Protein AF-A0A8E2R306-F1 (afdb_monomer)

Sequence (120 aa):
MSTATLAPTRTDAISFISDHADEADLDAIIATIKARQKVLDTRRASAVAVDQEVTLQGLQPKYLNGLTGTVRSIRGNYADVELSEKSTEQLRFYGRRRFIIAEGAKRYVMGGIPLSTCRD

Structure (mmCIF, N/CA/C/O backbone):
data_AF-A0A8E2R306-F1
#
_entry.id   AF-A0A8E2R306-F1
#
loop_
_atom_site.group_PDB
_atom_site.id
_atom_site.type_symbol
_atom_site.label_atom_id
_atom_site.label_alt_id
_atom_site.label_comp_id
_atom_site.label_asym_id
_atom_site.label_entity_id
_atom_site.label_seq_id
_atom_site.pdbx_PDB_ins_code
_atom_site.Cartn_x
_atom_site.Cartn_y
_atom_site.Cartn_z
_atom_site.occupancy
_atom_site.B_iso_or_equiv
_atom_site.auth_seq_id
_atom_site.auth_comp_id
_atom_site.auth_asym_id
_atom_site.auth_atom_id
_atom_site.pdbx_PDB_model_num
ATOM 1 N N . MET A 1 1 ? 38.517 -22.125 -21.821 1.00 41.28 1 MET A N 1
ATOM 2 C CA . MET A 1 1 ? 38.556 -21.133 -20.728 1.00 41.28 1 MET A CA 1
ATOM 3 C C . MET A 1 1 ? 37.165 -20.536 -20.609 1.00 41.28 1 MET A C 1
ATOM 5 O O . MET A 1 1 ? 36.714 -19.945 -21.579 1.00 41.28 1 MET A O 1
ATOM 9 N N . SER A 1 2 ? 36.451 -20.772 -19.504 1.00 47.09 2 SER A N 1
ATOM 10 C CA . SER A 1 2 ? 35.115 -20.194 -19.293 1.00 47.09 2 SER A CA 1
ATOM 11 C C . SER A 1 2 ? 35.248 -18.751 -18.832 1.00 47.09 2 SER A C 1
ATOM 13 O O . SER A 1 2 ? 35.741 -18.496 -17.737 1.00 47.09 2 SER A O 1
ATOM 15 N N . THR A 1 3 ? 34.806 -17.806 -19.654 1.00 52.47 3 THR A N 1
ATOM 16 C CA . THR A 1 3 ? 34.585 -16.424 -19.230 1.00 52.47 3 THR A CA 1
ATOM 17 C C . THR A 1 3 ? 33.335 -16.389 -18.360 1.00 52.47 3 THR A C 1
ATOM 19 O O . THR A 1 3 ? 32.227 -16.588 -18.855 1.00 52.47 3 THR A O 1
ATOM 22 N N . ALA A 1 4 ? 33.503 -16.178 -17.057 1.00 59.09 4 ALA A N 1
ATOM 23 C CA . ALA A 1 4 ? 32.386 -15.875 -16.176 1.00 59.09 4 ALA A CA 1
ATOM 24 C C . ALA A 1 4 ? 31.849 -14.483 -16.541 1.00 59.09 4 ALA A C 1
ATOM 26 O O . ALA A 1 4 ? 32.515 -13.477 -16.302 1.00 59.09 4 ALA A O 1
ATOM 27 N N . THR A 1 5 ? 30.670 -14.417 -17.156 1.00 67.69 5 THR A N 1
ATOM 28 C CA . THR A 1 5 ? 29.964 -13.150 -17.366 1.00 67.69 5 THR A CA 1
ATOM 29 C C . THR A 1 5 ? 29.485 -12.650 -16.007 1.00 67.69 5 THR A C 1
ATOM 31 O O . THR A 1 5 ? 28.599 -13.248 -15.398 1.00 67.69 5 THR A O 1
ATOM 34 N N . LEU A 1 6 ? 30.097 -11.577 -15.505 1.00 79.00 6 LEU A N 1
ATOM 35 C CA . LEU A 1 6 ? 29.622 -10.896 -14.304 1.00 79.00 6 LEU A CA 1
ATOM 36 C C . LEU A 1 6 ? 28.261 -10.262 -14.605 1.00 79.00 6 LEU A C 1
ATOM 38 O O . LEU A 1 6 ? 28.086 -9.614 -15.637 1.00 79.00 6 LEU A O 1
ATOM 42 N N . ALA A 1 7 ? 27.288 -10.479 -13.720 1.00 84.25 7 ALA A N 1
ATOM 43 C CA . ALA A 1 7 ? 25.983 -9.848 -13.849 1.00 84.25 7 ALA A CA 1
ATOM 44 C C . ALA A 1 7 ? 26.130 -8.322 -13.684 1.00 84.25 7 ALA A C 1
ATOM 46 O O . ALA A 1 7 ? 26.834 -7.892 -12.765 1.00 84.25 7 ALA A O 1
ATOM 47 N N . PRO A 1 8 ? 25.472 -7.510 -14.531 1.00 86.31 8 PRO A N 1
ATOM 48 C CA . PRO A 1 8 ? 25.526 -6.058 -14.418 1.00 86.31 8 PRO A CA 1
ATOM 49 C C . PRO A 1 8 ? 24.996 -5.602 -13.056 1.00 86.31 8 PRO A C 1
ATOM 51 O O . PRO A 1 8 ? 24.015 -6.134 -12.525 1.00 86.31 8 PRO A O 1
ATOM 54 N N . THR A 1 9 ? 25.664 -4.611 -12.481 1.00 93.19 9 THR A N 1
ATOM 55 C CA . THR A 1 9 ? 25.339 -4.047 -11.174 1.00 93.19 9 THR A CA 1
ATOM 56 C C . THR A 1 9 ? 24.297 -2.933 -11.284 1.00 93.19 9 THR A C 1
ATOM 58 O O . THR A 1 9 ? 23.988 -2.419 -12.360 1.00 93.19 9 THR A O 1
ATOM 61 N N . ARG A 1 10 ? 23.764 -2.501 -10.132 1.00 92.06 10 ARG A N 1
ATOM 62 C CA . ARG A 1 10 ? 22.910 -1.304 -10.059 1.00 92.06 10 ARG A CA 1
ATOM 63 C C . ARG A 1 10 ? 23.628 -0.065 -10.604 1.00 92.06 10 ARG A C 1
ATOM 65 O O . ARG A 1 10 ? 22.980 0.766 -11.230 1.00 92.06 10 ARG A O 1
ATOM 72 N N . THR A 1 11 ? 24.926 0.063 -10.340 1.00 94.88 11 THR A N 1
ATOM 73 C CA . THR A 1 11 ? 25.730 1.196 -10.810 1.00 94.88 11 THR A CA 1
ATOM 74 C C . THR A 1 11 ? 25.825 1.189 -12.329 1.00 94.88 11 THR A C 1
ATOM 76 O O . THR A 1 11 ? 25.546 2.214 -12.936 1.00 94.88 11 THR A O 1
ATOM 79 N N . ASP A 1 12 ? 26.085 0.027 -12.937 1.00 93.44 12 ASP A N 1
ATOM 80 C CA . ASP A 1 12 ? 26.171 -0.104 -14.399 1.00 93.44 12 ASP A CA 1
ATOM 81 C C . ASP A 1 12 ? 24.860 0.313 -15.079 1.00 93.44 12 ASP A C 1
ATOM 83 O O . ASP A 1 12 ? 24.870 1.045 -16.065 1.00 93.44 12 ASP A O 1
ATOM 87 N N . ALA A 1 13 ? 23.717 -0.081 -14.508 1.00 92.44 13 ALA A N 1
ATOM 88 C CA . ALA A 1 13 ? 22.407 0.326 -15.012 1.00 92.44 13 ALA A CA 1
ATOM 89 C C . ALA A 1 13 ? 22.163 1.842 -14.883 1.00 92.44 13 ALA A C 1
ATOM 91 O O . ALA A 1 13 ? 21.617 2.452 -15.798 1.00 92.44 13 ALA A O 1
ATOM 92 N N . ILE A 1 14 ? 22.566 2.463 -13.767 1.00 95.19 14 ILE A N 1
ATOM 93 C CA . ILE A 1 14 ? 22.431 3.917 -13.569 1.00 95.19 14 ILE A CA 1
ATOM 94 C C . ILE A 1 14 ? 23.316 4.681 -14.560 1.00 95.19 14 ILE A C 1
ATOM 96 O O . ILE A 1 14 ? 22.851 5.656 -15.150 1.00 95.19 14 ILE A O 1
ATOM 100 N N . SER A 1 15 ? 24.555 4.230 -14.767 1.00 95.88 15 SER A N 1
ATOM 101 C CA . SER A 1 15 ? 25.482 4.828 -15.733 1.00 95.88 15 SER A CA 1
ATOM 102 C C . SER A 1 15 ? 24.977 4.682 -17.165 1.00 95.88 15 SER A C 1
ATOM 104 O O . SER A 1 15 ? 24.990 5.648 -17.917 1.00 95.88 15 SER A O 1
ATOM 106 N N . PHE A 1 16 ? 24.442 3.517 -17.538 1.00 95.19 16 PHE A N 1
ATOM 107 C CA . PHE A 1 16 ? 23.813 3.346 -18.848 1.00 95.19 16 PHE A CA 1
ATOM 108 C C . PHE A 1 16 ? 22.655 4.334 -19.056 1.00 95.19 16 PHE A C 1
ATOM 110 O O . PHE A 1 16 ? 22.642 5.056 -20.047 1.00 95.19 16 PHE A O 1
ATOM 117 N N . ILE A 1 17 ? 21.729 4.423 -18.093 1.00 95.69 17 ILE A N 1
ATOM 118 C CA . ILE A 1 17 ? 20.572 5.331 -18.176 1.00 95.69 17 ILE A CA 1
ATOM 119 C C . ILE A 1 17 ? 21.002 6.798 -18.276 1.00 95.69 17 ILE A C 1
ATOM 121 O O . ILE A 1 17 ? 20.385 7.562 -19.008 1.00 95.69 17 ILE A O 1
ATOM 125 N N . SER A 1 18 ? 22.026 7.197 -17.521 1.00 95.12 18 SER A N 1
ATOM 126 C CA . SER A 1 18 ? 22.446 8.601 -17.447 1.00 95.12 18 SER A CA 1
ATOM 127 C C . SER A 1 18 ? 23.250 9.039 -18.668 1.00 95.12 18 SER A C 1
ATOM 129 O O . SER A 1 18 ? 23.079 10.163 -19.130 1.00 95.12 18 SER A O 1
ATOM 131 N N . ASP A 1 19 ? 24.112 8.156 -19.177 1.00 95.94 19 ASP A N 1
ATOM 132 C CA . ASP A 1 19 ? 25.157 8.544 -20.126 1.00 95.94 19 ASP A CA 1
ATOM 133 C C . ASP A 1 19 ? 24.907 8.026 -21.554 1.00 95.94 19 ASP A C 1
ATOM 135 O O . ASP A 1 19 ? 25.491 8.555 -22.497 1.00 95.94 19 ASP A O 1
ATOM 139 N N . HIS A 1 20 ? 24.072 6.991 -21.730 1.00 95.00 20 HIS A N 1
ATOM 140 C CA . HIS A 1 20 ? 23.959 6.262 -23.003 1.00 95.00 20 HIS A CA 1
ATOM 141 C C . HIS A 1 20 ? 22.528 6.005 -23.487 1.00 95.00 20 HIS A C 1
ATOM 143 O O . HIS A 1 20 ? 22.349 5.816 -24.687 1.00 95.00 20 HIS A O 1
ATOM 149 N N . ALA A 1 21 ? 21.536 5.957 -22.594 1.00 94.75 21 ALA A N 1
ATOM 150 C CA . ALA A 1 21 ? 20.173 5.585 -22.962 1.00 94.75 21 ALA A CA 1
ATOM 151 C C . ALA A 1 21 ? 19.513 6.633 -23.864 1.00 94.75 21 ALA A C 1
ATOM 153 O O . ALA A 1 21 ? 19.505 7.828 -23.555 1.00 94.75 21 ALA A O 1
ATOM 154 N N . ASP A 1 22 ? 18.910 6.161 -24.951 1.00 97.12 22 ASP A N 1
ATOM 155 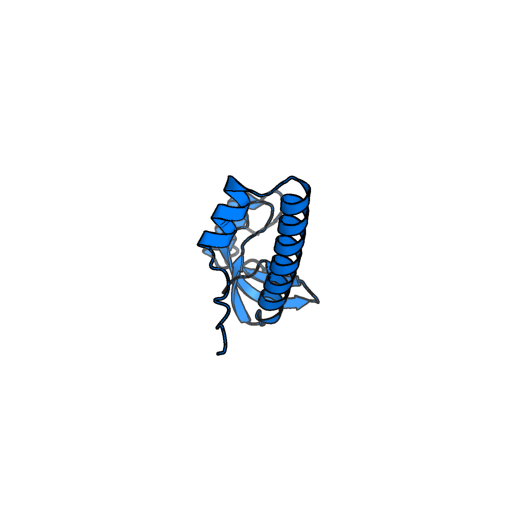C CA . ASP A 1 22 ? 18.038 6.972 -25.794 1.00 97.12 22 ASP A CA 1
ATOM 156 C C . ASP A 1 22 ? 16.566 6.904 -25.339 1.00 97.12 22 ASP A C 1
ATOM 158 O O . ASP A 1 22 ? 16.215 6.276 -24.338 1.00 97.12 22 ASP A O 1
ATOM 162 N N . GLU A 1 23 ? 15.672 7.590 -26.052 1.00 96.81 23 GLU A N 1
ATOM 163 C CA . GLU A 1 23 ? 14.247 7.632 -25.698 1.00 96.81 23 GLU A CA 1
ATOM 164 C C . GLU A 1 23 ? 13.586 6.241 -25.725 1.00 96.81 23 GLU A C 1
ATOM 166 O O . GLU A 1 23 ? 12.779 5.923 -24.847 1.00 96.81 23 GLU A O 1
ATOM 171 N N . ALA A 1 24 ? 13.968 5.379 -26.673 1.00 96.75 24 ALA A N 1
ATOM 172 C CA . ALA A 1 24 ? 13.417 4.032 -26.780 1.00 96.75 24 ALA A CA 1
ATOM 173 C C . ALA A 1 24 ? 13.905 3.134 -25.632 1.00 96.75 24 ALA A C 1
ATOM 175 O O . ALA A 1 24 ? 13.118 2.361 -25.072 1.00 96.75 24 ALA A O 1
ATOM 176 N N . ASP A 1 25 ? 15.173 3.273 -25.238 1.00 96.38 25 ASP A N 1
ATOM 177 C CA . ASP A 1 25 ? 15.725 2.614 -24.056 1.00 96.38 25 ASP A CA 1
ATOM 178 C C . ASP A 1 25 ? 14.971 3.035 -22.790 1.00 96.38 25 ASP A C 1
ATOM 180 O O . ASP A 1 25 ? 14.570 2.186 -21.984 1.00 96.38 25 ASP A O 1
ATOM 184 N N . LEU A 1 26 ? 14.726 4.338 -22.613 1.00 96.88 26 LEU A N 1
ATOM 185 C CA . LEU A 1 26 ? 13.996 4.856 -21.456 1.00 96.88 26 LEU A CA 1
ATOM 186 C C . LEU A 1 26 ? 12.565 4.310 -21.396 1.00 96.88 26 LEU A C 1
ATOM 188 O O . LEU A 1 26 ? 12.130 3.858 -20.330 1.00 96.88 26 LEU A O 1
ATOM 192 N N . ASP A 1 27 ? 11.851 4.278 -22.519 1.00 97.31 27 ASP A N 1
ATOM 193 C CA . ASP A 1 27 ? 10.503 3.713 -22.592 1.00 97.31 27 ASP A CA 1
ATOM 194 C C . ASP A 1 27 ? 10.481 2.222 -22.232 1.00 97.31 27 ASP A C 1
ATOM 196 O O . ASP A 1 27 ? 9.656 1.776 -21.418 1.00 97.31 27 ASP A O 1
ATOM 200 N N . ALA A 1 28 ? 11.423 1.444 -22.772 1.00 96.25 28 ALA A N 1
ATOM 201 C CA . ALA A 1 28 ? 11.557 0.023 -22.468 1.00 96.25 28 ALA A CA 1
ATOM 202 C C . ALA A 1 28 ? 11.870 -0.219 -20.979 1.00 96.25 28 ALA A C 1
ATOM 204 O O . ALA A 1 28 ? 11.289 -1.111 -20.338 1.00 96.25 28 ALA A O 1
ATOM 205 N N . ILE A 1 29 ? 12.741 0.603 -20.391 1.00 95.00 29 ILE A N 1
ATOM 206 C CA . ILE A 1 29 ? 13.092 0.542 -18.970 1.00 95.00 29 ILE A CA 1
ATOM 207 C C . ILE A 1 29 ? 11.881 0.892 -18.103 1.00 95.00 29 ILE A C 1
ATOM 209 O O . ILE A 1 29 ? 11.563 0.152 -17.167 1.00 95.00 29 ILE A O 1
ATOM 213 N N . ILE A 1 30 ? 11.147 1.959 -18.423 1.00 95.69 30 ILE A N 1
ATOM 214 C CA . ILE A 1 30 ? 9.933 2.357 -17.697 1.00 95.69 30 ILE A CA 1
ATOM 215 C C . ILE A 1 30 ? 8.883 1.243 -17.747 1.00 95.69 30 ILE A C 1
ATOM 217 O O . ILE A 1 30 ? 8.282 0.914 -16.717 1.00 95.69 30 ILE A O 1
ATOM 221 N N . ALA A 1 31 ? 8.662 0.633 -18.914 1.00 95.75 31 ALA A N 1
ATOM 222 C CA . ALA A 1 31 ? 7.740 -0.490 -19.062 1.00 95.75 31 ALA A CA 1
ATOM 223 C C . ALA A 1 31 ? 8.153 -1.680 -18.179 1.00 95.75 31 ALA A C 1
ATOM 225 O O . ALA A 1 31 ? 7.326 -2.244 -17.452 1.00 95.75 31 ALA A O 1
ATOM 226 N N . THR A 1 32 ? 9.446 -2.007 -18.166 1.00 95.50 32 THR A N 1
ATOM 227 C CA . THR A 1 32 ? 10.010 -3.085 -17.343 1.00 95.50 32 THR A CA 1
ATOM 228 C C . THR A 1 32 ? 9.864 -2.797 -15.846 1.00 95.50 32 THR A C 1
ATOM 230 O O . THR A 1 32 ? 9.446 -3.671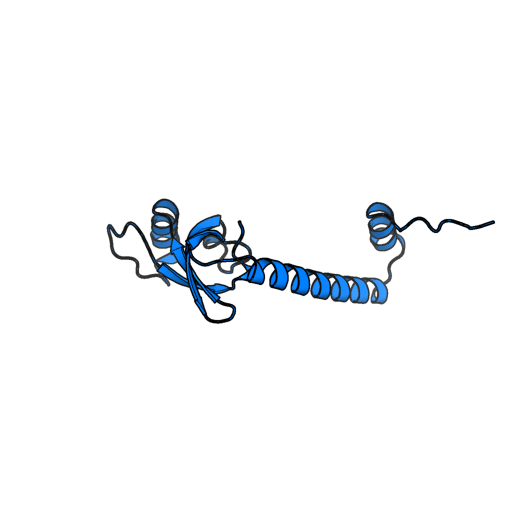 -15.080 1.00 95.50 32 THR A O 1
ATOM 233 N N . ILE A 1 33 ? 10.127 -1.560 -15.412 1.00 95.12 33 ILE A N 1
ATOM 234 C CA . ILE A 1 33 ? 9.940 -1.121 -14.021 1.00 95.12 33 ILE A CA 1
ATOM 235 C C . ILE A 1 33 ? 8.475 -1.272 -13.607 1.00 95.12 33 ILE A C 1
ATOM 237 O O . ILE A 1 33 ? 8.200 -1.856 -12.556 1.00 95.12 33 ILE A O 1
ATOM 241 N N . LYS A 1 34 ? 7.528 -0.812 -14.435 1.00 94.19 34 LYS A N 1
ATOM 242 C CA . LYS A 1 34 ? 6.085 -0.949 -14.170 1.00 94.19 34 LYS A CA 1
ATOM 243 C C . LYS A 1 34 ? 5.675 -2.417 -14.036 1.00 94.19 34 LYS A C 1
ATOM 245 O O . LYS A 1 34 ? 4.963 -2.775 -13.096 1.00 94.19 34 LYS A O 1
ATOM 250 N N . ALA A 1 35 ? 6.155 -3.283 -14.930 1.00 93.88 35 ALA A N 1
ATOM 251 C CA . ALA A 1 35 ? 5.893 -4.719 -14.857 1.00 93.88 35 ALA A CA 1
ATOM 252 C C . ALA A 1 35 ? 6.436 -5.325 -13.552 1.00 93.88 35 ALA A C 1
ATOM 254 O O . ALA A 1 35 ? 5.732 -6.071 -12.865 1.00 93.88 35 ALA A O 1
ATOM 255 N N . ARG A 1 36 ? 7.659 -4.953 -13.154 1.00 94.50 36 ARG A N 1
ATOM 256 C CA . ARG A 1 36 ? 8.256 -5.422 -11.901 1.00 94.50 36 ARG A CA 1
ATOM 257 C C . ARG A 1 36 ? 7.492 -4.927 -10.676 1.00 94.50 36 ARG A C 1
ATOM 259 O O . ARG A 1 36 ? 7.247 -5.720 -9.768 1.00 94.50 36 ARG A O 1
ATOM 266 N N . 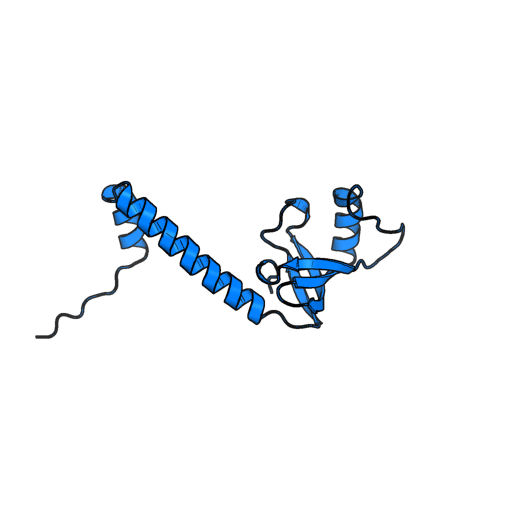GLN A 1 37 ? 7.099 -3.656 -10.650 1.00 90.81 37 GLN A N 1
ATOM 267 C CA . GLN A 1 37 ? 6.296 -3.081 -9.570 1.00 90.81 37 GLN A CA 1
ATOM 268 C C . GLN A 1 37 ? 4.974 -3.829 -9.407 1.00 90.81 37 GLN A C 1
ATOM 270 O O . GLN A 1 37 ? 4.663 -4.244 -8.296 1.00 90.81 37 GLN A O 1
ATOM 275 N N . LYS A 1 38 ? 4.271 -4.128 -10.508 1.00 89.25 38 LYS A N 1
ATOM 276 C CA . LYS A 1 38 ? 3.036 -4.926 -10.476 1.00 89.25 38 LYS A CA 1
ATOM 277 C C . LYS A 1 38 ? 3.246 -6.292 -9.818 1.00 89.25 38 LYS A C 1
ATOM 279 O O . LYS A 1 38 ? 2.454 -6.687 -8.970 1.00 89.25 38 LYS A O 1
ATOM 284 N N . VAL A 1 39 ? 4.328 -6.998 -10.157 1.00 91.38 39 VAL A N 1
ATOM 285 C CA . VAL A 1 39 ? 4.656 -8.294 -9.533 1.00 91.38 39 VAL A CA 1
ATOM 286 C C . VAL A 1 39 ? 4.924 -8.143 -8.035 1.00 91.38 39 VAL A C 1
ATOM 288 O O . VAL A 1 39 ? 4.470 -8.968 -7.243 1.00 91.38 39 VAL A O 1
ATOM 291 N N . LEU A 1 40 ? 5.658 -7.105 -7.629 1.00 89.81 40 LEU A N 1
ATOM 292 C CA . LEU A 1 40 ? 5.928 -6.839 -6.215 1.00 89.81 40 LEU A CA 1
ATOM 293 C C . LEU A 1 40 ? 4.646 -6.489 -5.453 1.00 89.81 40 LEU A C 1
ATOM 295 O O . LEU A 1 40 ? 4.456 -6.973 -4.342 1.00 89.81 40 LEU A O 1
ATOM 299 N N . ASP A 1 41 ? 3.752 -5.712 -6.056 1.00 87.56 41 ASP A N 1
ATOM 300 C CA . ASP A 1 41 ? 2.461 -5.354 -5.474 1.00 87.56 41 ASP A CA 1
ATOM 301 C C . ASP A 1 41 ? 1.559 -6.580 -5.305 1.00 87.56 41 ASP A C 1
ATOM 303 O O . ASP A 1 41 ? 0.954 -6.741 -4.247 1.00 87.56 41 ASP A O 1
ATOM 307 N N . THR A 1 42 ? 1.519 -7.483 -6.292 1.00 87.56 42 THR A N 1
ATOM 308 C CA . THR A 1 42 ? 0.811 -8.767 -6.174 1.00 87.56 42 THR A CA 1
ATOM 309 C C . THR A 1 42 ? 1.392 -9.626 -5.055 1.00 87.56 42 THR A C 1
ATOM 311 O O . THR A 1 42 ? 0.635 -10.180 -4.264 1.00 87.56 42 THR A O 1
ATOM 314 N N . ARG A 1 43 ? 2.724 -9.705 -4.941 1.00 87.62 43 ARG A N 1
ATOM 315 C CA . ARG A 1 43 ? 3.380 -10.457 -3.858 1.00 87.62 43 ARG A CA 1
ATOM 316 C C . ARG A 1 43 ? 3.042 -9.890 -2.482 1.00 87.62 43 ARG A C 1
ATOM 318 O O . ARG A 1 43 ? 2.714 -10.657 -1.584 1.00 87.62 43 ARG A O 1
ATOM 325 N N . ARG A 1 44 ? 3.082 -8.564 -2.322 1.00 84.81 44 ARG A N 1
ATOM 326 C CA . ARG A 1 44 ? 2.674 -7.911 -1.068 1.00 84.81 44 ARG A CA 1
ATOM 327 C C . ARG A 1 44 ? 1.211 -8.199 -0.763 1.00 84.81 44 ARG A C 1
ATOM 329 O O . ARG A 1 44 ? 0.911 -8.638 0.334 1.00 84.81 44 ARG A O 1
ATOM 336 N N . ALA A 1 45 ? 0.327 -8.041 -1.748 1.00 87.50 45 ALA A N 1
ATOM 337 C CA . ALA A 1 45 ? -1.091 -8.325 -1.575 1.00 87.50 45 ALA A CA 1
ATOM 338 C C . ALA A 1 45 ? -1.354 -9.771 -1.121 1.00 87.50 45 ALA A C 1
ATOM 340 O O . ALA A 1 45 ? -2.192 -9.983 -0.255 1.00 87.50 45 ALA A O 1
ATOM 341 N N . SER A 1 46 ? -0.614 -10.751 -1.656 1.00 87.00 46 SER A N 1
ATOM 342 C CA . SER A 1 46 ? -0.741 -12.159 -1.250 1.00 87.00 46 SER A CA 1
ATOM 343 C C . SER A 1 46 ? -0.181 -12.476 0.139 1.00 87.00 46 SER A C 1
ATOM 345 O O . SER A 1 46 ? -0.520 -13.515 0.694 1.00 87.00 46 SER A O 1
ATOM 347 N N . ALA A 1 47 ? 0.690 -11.622 0.681 1.00 89.06 47 ALA A N 1
ATOM 348 C CA . ALA A 1 47 ? 1.275 -11.809 2.006 1.00 89.06 47 ALA A CA 1
ATOM 349 C C . ALA A 1 47 ? 0.387 -11.252 3.130 1.00 89.06 47 ALA A C 1
ATOM 351 O O . ALA A 1 47 ? 0.620 -11.570 4.291 1.00 89.06 47 ALA A O 1
ATOM 352 N N . VAL A 1 48 ? -0.610 -10.427 2.792 1.00 92.81 48 VAL A N 1
ATOM 353 C CA . VAL A 1 48 ? -1.520 -9.824 3.767 1.00 92.81 48 VAL A CA 1
ATOM 354 C C . VAL A 1 48 ? -2.552 -10.853 4.219 1.00 92.81 48 VAL A C 1
ATOM 356 O O . VAL A 1 48 ? -3.304 -11.386 3.402 1.00 92.81 48 VAL A O 1
ATOM 359 N N . ALA A 1 49 ? -2.619 -11.089 5.524 1.00 94.62 49 ALA A N 1
ATOM 360 C CA . ALA A 1 49 ? -3.576 -11.991 6.153 1.00 94.62 49 ALA A CA 1
ATOM 361 C C . ALA A 1 49 ? -4.616 -11.236 6.996 1.00 94.62 49 ALA A C 1
ATOM 363 O O . ALA A 1 49 ? -4.431 -10.079 7.376 1.00 94.62 49 ALA A O 1
ATOM 364 N N . VAL A 1 50 ? -5.729 -11.908 7.299 1.00 96.44 50 VAL A N 1
ATOM 365 C CA . VAL A 1 50 ? -6.685 -11.436 8.313 1.00 96.44 50 VAL A CA 1
ATOM 366 C C . VAL A 1 50 ? -6.001 -11.433 9.685 1.00 96.44 50 VAL A C 1
ATOM 368 O O . VAL A 1 50 ? -5.124 -12.252 9.945 1.00 96.44 50 VAL A O 1
ATOM 371 N N . ASP A 1 51 ? -6.383 -10.477 10.528 1.00 97.00 51 ASP A N 1
ATOM 372 C CA . ASP A 1 51 ? -5.815 -10.174 11.846 1.00 97.00 51 ASP A CA 1
ATOM 373 C C . ASP A 1 51 ? -4.358 -9.680 11.841 1.00 97.00 51 ASP A C 1
ATOM 375 O O . ASP A 1 51 ? -3.769 -9.454 12.897 1.00 97.00 51 ASP A O 1
ATOM 379 N N . GLN A 1 52 ? -3.792 -9.410 10.663 1.00 96.12 52 GLN A N 1
ATOM 380 C CA . GLN A 1 52 ? -2.481 -8.784 10.532 1.00 96.12 52 GLN A CA 1
ATOM 381 C C . GLN A 1 52 ? -2.548 -7.274 10.802 1.00 96.12 52 GLN A C 1
ATOM 383 O O . GLN A 1 52 ? -3.442 -6.580 10.304 1.00 96.12 52 GLN A O 1
ATOM 388 N N . GLU A 1 53 ? -1.574 -6.751 11.550 1.00 96.69 53 GLU A N 1
ATOM 389 C CA . GLU A 1 53 ? -1.344 -5.309 11.655 1.00 96.69 53 GLU A CA 1
ATOM 390 C C . GLU A 1 53 ? -0.672 -4.774 10.394 1.00 96.69 53 GLU A C 1
ATOM 392 O O . GLU A 1 53 ? 0.271 -5.367 9.873 1.00 96.69 53 GLU A O 1
ATOM 397 N N . VAL A 1 54 ? -1.180 -3.651 9.892 1.00 96.75 54 VAL A N 1
ATOM 398 C CA . VAL A 1 54 ? -0.705 -3.042 8.655 1.00 96.75 54 VAL A CA 1
ATOM 399 C C . VAL A 1 54 ? -0.595 -1.527 8.772 1.00 96.75 54 VAL A C 1
ATOM 401 O O . VAL A 1 54 ? -1.394 -0.864 9.440 1.00 96.75 54 VAL A O 1
ATOM 404 N N . THR A 1 55 ? 0.366 -0.967 8.044 1.00 97.38 55 THR A N 1
ATOM 405 C CA . THR A 1 55 ? 0.478 0.462 7.746 1.00 97.38 55 THR A CA 1
ATOM 406 C C . THR A 1 55 ? 0.034 0.725 6.311 1.00 97.38 55 THR A C 1
ATOM 408 O O . THR A 1 55 ? 0.500 0.087 5.366 1.00 97.38 55 THR A O 1
ATOM 411 N N . LEU A 1 56 ? -0.855 1.695 6.122 1.00 96.50 56 LEU A N 1
ATOM 412 C CA . LEU A 1 56 ? -1.363 2.064 4.807 1.00 96.50 56 LEU A CA 1
ATOM 413 C C . LEU A 1 56 ? -0.356 2.944 4.055 1.00 96.50 56 LEU A C 1
ATOM 415 O O . LEU A 1 56 ? 0.098 3.967 4.572 1.00 96.50 56 LEU A O 1
ATOM 419 N N . GLN A 1 57 ? -0.014 2.578 2.818 1.00 95.38 57 GLN A N 1
ATOM 420 C CA . GLN A 1 57 ? 0.918 3.326 1.967 1.00 95.38 57 GLN A CA 1
ATOM 421 C C . GLN A 1 57 ? 0.538 3.286 0.483 1.00 95.38 57 GLN A C 1
ATOM 423 O O . GLN A 1 57 ? 0.029 2.297 -0.028 1.00 95.38 57 GLN A O 1
ATOM 428 N N . GLY A 1 58 ? 0.873 4.345 -0.256 1.00 91.44 58 GLY A N 1
ATOM 429 C CA . GLY A 1 58 ? 0.579 4.439 -1.690 1.00 91.44 58 GLY A CA 1
ATOM 430 C C . GLY A 1 58 ? -0.877 4.793 -2.009 1.00 91.44 58 GLY A C 1
ATOM 431 O O . GLY A 1 58 ? -1.285 4.703 -3.162 1.00 91.44 58 GLY A O 1
ATOM 432 N N . LEU A 1 59 ? -1.653 5.230 -1.015 1.00 92.69 59 LEU A N 1
ATOM 433 C CA . LEU A 1 59 ? -3.033 5.671 -1.178 1.00 92.69 59 LEU A CA 1
ATOM 434 C C . LEU A 1 59 ? -3.126 7.131 -1.632 1.00 92.69 59 LEU A C 1
ATOM 436 O O . LEU A 1 59 ? -2.291 7.988 -1.309 1.00 92.69 59 LEU A O 1
ATOM 440 N N . GLN A 1 60 ? -4.221 7.408 -2.336 1.00 91.06 60 GLN A N 1
ATOM 441 C CA . GLN A 1 60 ? -4.738 8.747 -2.579 1.00 91.06 60 GLN A CA 1
ATOM 442 C C . GLN A 1 60 ? -6.140 8.836 -1.957 1.00 91.06 60 GLN A C 1
ATOM 444 O O . GLN A 1 60 ? -6.992 8.007 -2.284 1.00 91.06 60 GLN A O 1
ATOM 449 N N . PRO A 1 61 ? -6.413 9.813 -1.069 1.00 91.31 61 PRO A N 1
ATOM 450 C CA . PRO A 1 61 ? -5.599 10.989 -0.721 1.00 91.31 61 PRO A CA 1
ATOM 451 C C . PRO A 1 61 ? -4.371 10.716 0.166 1.00 91.31 61 PRO A C 1
ATOM 453 O O . PRO A 1 61 ? -4.316 9.719 0.881 1.00 91.31 61 PRO A O 1
ATOM 456 N N . LYS A 1 62 ? -3.403 11.649 0.175 1.00 92.31 62 LYS A N 1
ATOM 457 C CA . LYS A 1 62 ? -2.123 11.477 0.890 1.00 92.31 62 LYS A CA 1
ATOM 458 C C . LYS A 1 62 ? -2.249 11.334 2.408 1.00 92.31 62 LYS A C 1
ATOM 460 O O . LYS A 1 62 ? -1.432 10.620 2.976 1.00 92.31 62 LYS A O 1
ATOM 465 N N . TYR A 1 63 ? -3.266 11.940 3.029 1.00 92.44 63 TYR A N 1
ATOM 466 C CA . TYR A 1 63 ? -3.513 11.842 4.475 1.00 92.44 63 TYR A CA 1
ATOM 467 C C . TYR A 1 63 ? -3.902 10.429 4.943 1.00 92.44 63 TYR A C 1
ATOM 469 O O . TYR A 1 63 ? -3.927 10.179 6.140 1.00 92.44 63 TYR A O 1
ATOM 477 N N . LEU A 1 64 ? -4.229 9.515 4.019 1.00 94.88 64 LEU A N 1
ATOM 478 C CA . LEU A 1 64 ? -4.474 8.107 4.342 1.00 94.88 64 LEU A CA 1
ATOM 479 C C . LEU A 1 64 ? -3.179 7.311 4.526 1.00 94.88 64 LEU A C 1
ATOM 481 O O . LEU A 1 64 ? -3.206 6.213 5.074 1.00 94.88 64 LEU A O 1
ATOM 485 N N . ASN A 1 65 ? -2.052 7.832 4.039 1.00 95.38 65 ASN A N 1
ATOM 486 C CA . ASN A 1 65 ? -0.771 7.158 4.185 1.00 95.38 65 ASN A CA 1
ATOM 487 C C . ASN A 1 65 ? -0.234 7.349 5.601 1.00 95.38 65 ASN A C 1
ATOM 489 O O . ASN A 1 65 ? -0.291 8.449 6.146 1.00 95.38 65 ASN A O 1
ATOM 493 N N . GLY A 1 66 ? 0.322 6.282 6.166 1.00 95.62 66 GLY A N 1
ATOM 494 C CA . GLY A 1 66 ? 0.812 6.246 7.541 1.00 95.62 66 GLY A CA 1
ATOM 495 C C . GLY A 1 66 ? -0.263 5.914 8.576 1.00 95.62 66 GLY A C 1
ATOM 496 O O . GLY A 1 66 ? 0.078 5.748 9.744 1.00 95.62 66 GLY A O 1
ATOM 497 N N . LEU A 1 67 ? -1.533 5.777 8.173 1.00 96.94 67 LEU A N 1
ATOM 498 C CA . LEU A 1 67 ? -2.560 5.219 9.049 1.00 96.94 67 LEU A CA 1
ATOM 499 C C . LEU A 1 67 ? -2.257 3.743 9.314 1.00 96.94 67 LEU A C 1
ATOM 501 O O . LEU A 1 67 ? -1.867 3.011 8.405 1.00 96.94 67 LEU A O 1
ATOM 505 N N . THR A 1 68 ? -2.460 3.318 10.553 1.00 97.94 68 THR A N 1
ATOM 506 C CA . THR A 1 68 ? -2.237 1.945 11.009 1.00 97.94 68 THR A CA 1
ATOM 507 C C . THR A 1 68 ? -3.531 1.297 11.470 1.00 97.94 68 THR A C 1
ATOM 509 O O . THR A 1 68 ? -4.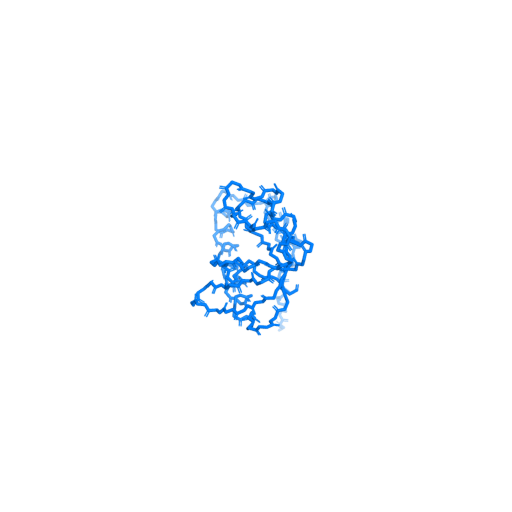441 1.969 11.969 1.00 97.94 68 THR A O 1
ATOM 512 N N . GLY A 1 69 ? -3.610 -0.020 11.336 1.00 97.50 69 GLY A N 1
ATOM 513 C CA . GLY A 1 69 ? -4.759 -0.792 11.784 1.00 97.50 69 GLY A CA 1
ATOM 514 C C . GLY A 1 69 ? -4.572 -2.287 11.599 1.00 97.50 69 GLY A C 1
ATOM 515 O O . GLY A 1 69 ? -3.512 -2.741 11.184 1.00 97.50 69 GLY A O 1
ATOM 516 N N . THR A 1 70 ? -5.622 -3.041 11.891 1.00 98.12 70 THR A N 1
ATOM 517 C CA . THR A 1 70 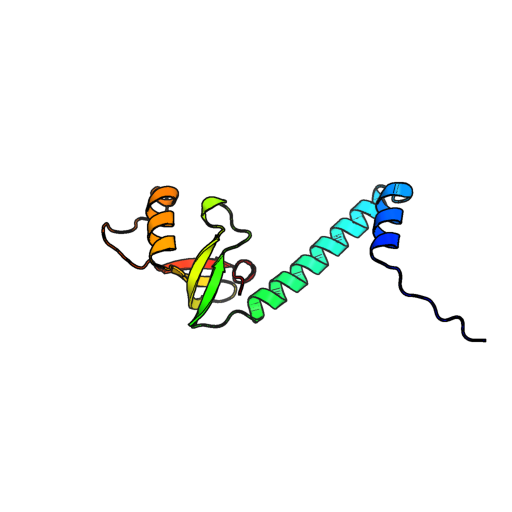? -5.655 -4.498 11.771 1.00 98.12 70 THR A CA 1
ATOM 518 C C . THR A 1 70 ? -6.603 -4.903 10.650 1.00 98.12 70 THR A C 1
ATOM 520 O O . THR A 1 70 ? -7.728 -4.403 10.567 1.00 98.12 70 THR A O 1
ATOM 523 N N . VAL A 1 71 ? -6.178 -5.818 9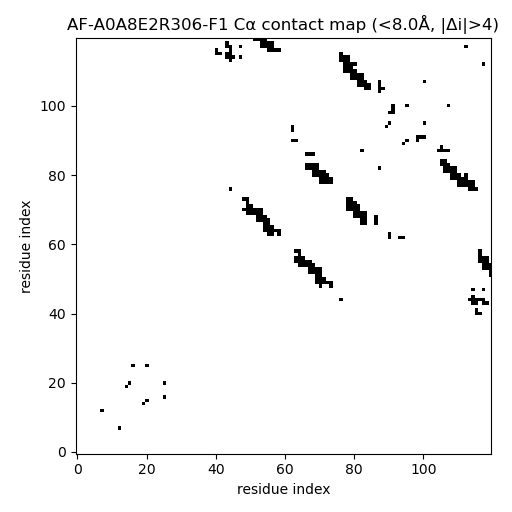.783 1.00 97.50 71 VAL A N 1
ATOM 524 C CA . VAL A 1 71 ? -7.027 -6.363 8.716 1.00 97.50 71 VAL A CA 1
ATOM 525 C C . VAL A 1 71 ? -8.143 -7.203 9.337 1.00 97.50 71 VAL A C 1
ATOM 527 O O . VAL A 1 71 ? -7.877 -8.195 10.004 1.00 97.50 71 VAL A O 1
ATOM 530 N N . ARG A 1 72 ? -9.405 -6.832 9.116 1.00 97.62 72 ARG A N 1
ATOM 531 C CA . ARG A 1 72 ? -10.575 -7.558 9.645 1.00 97.62 72 ARG A CA 1
ATOM 532 C C . ARG A 1 72 ? -11.211 -8.495 8.640 1.00 97.62 72 ARG A C 1
ATOM 534 O O . ARG A 1 72 ? -11.757 -9.524 9.017 1.00 97.62 72 ARG A O 1
ATOM 541 N N . SER A 1 73 ? -11.168 -8.139 7.364 1.00 96.75 73 SER A N 1
ATOM 542 C CA . SER A 1 73 ? -11.702 -8.983 6.302 1.00 96.75 73 SER A CA 1
ATOM 543 C C . SER A 1 73 ? -10.937 -8.743 5.006 1.00 96.75 73 SER A C 1
ATOM 545 O O . SER A 1 73 ? -10.378 -7.663 4.800 1.00 96.75 73 SER A O 1
ATOM 547 N N . ILE A 1 74 ? -10.919 -9.750 4.132 1.00 96.56 74 ILE A N 1
ATOM 548 C CA . ILE A 1 74 ? -10.368 -9.655 2.780 1.00 96.56 74 ILE A CA 1
ATOM 549 C C . ILE A 1 74 ? -11.454 -10.073 1.789 1.00 96.56 74 ILE A C 1
ATOM 551 O O . ILE A 1 74 ? -12.076 -11.126 1.928 1.00 96.56 74 ILE A O 1
ATOM 555 N N . ARG A 1 75 ? -11.686 -9.232 0.780 1.00 93.56 75 ARG A N 1
ATOM 556 C CA . ARG A 1 75 ? -12.668 -9.421 -0.292 1.00 93.56 75 ARG A CA 1
ATOM 557 C C . ARG A 1 75 ? -11.988 -9.178 -1.638 1.00 93.56 75 ARG A C 1
ATOM 559 O O . ARG A 1 75 ? -11.827 -8.040 -2.081 1.00 93.56 75 ARG A O 1
ATOM 566 N N . GLY A 1 76 ? -11.568 -10.261 -2.292 1.00 91.12 76 GLY A N 1
ATOM 567 C CA . GLY A 1 76 ? -10.786 -10.187 -3.529 1.00 91.12 76 GLY A CA 1
ATOM 568 C C . GLY A 1 76 ? -9.455 -9.465 -3.300 1.00 91.12 76 GLY A C 1
ATOM 569 O O . GLY A 1 76 ? -8.673 -9.873 -2.451 1.00 91.12 76 GLY A O 1
ATOM 570 N N . ASN A 1 77 ? -9.220 -8.370 -4.029 1.00 92.44 77 ASN A N 1
ATOM 571 C CA . ASN A 1 77 ? -8.000 -7.557 -3.912 1.00 92.44 77 ASN A CA 1
ATOM 572 C C . ASN A 1 77 ? -8.097 -6.426 -2.872 1.00 92.44 77 ASN A C 1
ATOM 574 O O . ASN A 1 77 ? -7.234 -5.544 -2.848 1.00 92.44 77 ASN A O 1
ATOM 578 N N . TYR A 1 78 ? -9.143 -6.421 -2.045 1.00 95.69 78 TYR A N 1
ATOM 579 C CA . TYR A 1 78 ? -9.404 -5.369 -1.068 1.00 95.69 78 TYR A CA 1
ATOM 580 C C . TYR A 1 78 ? -9.500 -5.931 0.349 1.00 95.69 78 TYR A C 1
ATOM 582 O O . TYR A 1 78 ? -9.991 -7.038 0.551 1.00 95.69 78 TYR A O 1
ATOM 590 N N . ALA A 1 79 ? -9.074 -5.140 1.326 1.00 96.69 79 ALA A N 1
ATOM 591 C CA . ALA A 1 79 ? -9.216 -5.395 2.747 1.00 96.69 79 ALA A CA 1
ATOM 592 C C . ALA A 1 79 ? -10.136 -4.365 3.403 1.00 96.69 79 ALA A C 1
ATOM 594 O O . ALA A 1 79 ? -10.201 -3.200 2.993 1.00 96.69 79 ALA A O 1
ATOM 595 N N . ASP A 1 80 ? -10.792 -4.802 4.471 1.00 97.56 80 ASP A N 1
ATOM 596 C CA . ASP A 1 80 ? -11.347 -3.912 5.478 1.00 97.56 80 ASP A CA 1
ATOM 597 C C . ASP A 1 80 ? -10.358 -3.833 6.640 1.00 97.56 80 ASP A C 1
ATOM 599 O O . ASP A 1 80 ? -9.984 -4.859 7.214 1.00 97.56 80 ASP A O 1
ATOM 603 N N . VAL A 1 81 ? -9.922 -2.622 6.979 1.00 97.69 81 VAL A N 1
ATOM 604 C CA . VAL A 1 81 ? -8.919 -2.381 8.020 1.00 97.69 81 VAL A CA 1
ATOM 605 C C . VAL A 1 81 ? -9.580 -1.657 9.183 1.00 97.69 81 VAL A C 1
ATOM 607 O O . VAL A 1 81 ? -10.101 -0.554 9.023 1.00 97.69 81 VAL A O 1
ATOM 610 N N . GLU A 1 82 ? -9.558 -2.263 10.366 1.00 98.25 82 GLU A N 1
ATOM 611 C CA . GLU A 1 82 ? -9.921 -1.580 11.604 1.00 98.25 82 GLU A CA 1
ATOM 612 C C . GLU A 1 82 ? -8.749 -0.721 12.063 1.00 98.25 82 GLU A C 1
ATOM 614 O O . GLU A 1 82 ? -7.709 -1.226 12.482 1.00 98.25 82 GLU A O 1
ATOM 619 N N . LEU A 1 83 ? -8.912 0.593 11.967 1.00 97.81 83 LEU A N 1
ATOM 620 C CA . LEU A 1 83 ? -7.873 1.546 12.317 1.00 97.81 83 LEU A CA 1
ATOM 621 C C . LEU A 1 83 ? -7.602 1.556 13.824 1.00 97.81 83 LEU A C 1
ATOM 623 O O . LEU A 1 83 ? -8.514 1.439 14.648 1.00 97.81 83 LEU A O 1
ATOM 627 N N . SER A 1 84 ? -6.335 1.778 14.179 1.00 97.62 84 SER A N 1
ATOM 628 C CA . SER A 1 84 ? -5.934 2.074 15.555 1.00 97.62 84 SER A CA 1
ATOM 629 C C . SER A 1 84 ? -6.618 3.347 16.063 1.00 97.62 84 SER A C 1
ATOM 631 O O . SER A 1 84 ? -7.111 4.159 15.277 1.00 97.62 84 SER A O 1
ATOM 633 N N . GLU A 1 85 ? -6.645 3.557 17.380 1.00 97.38 85 GLU A N 1
ATOM 634 C CA . GLU A 1 85 ? -7.306 4.729 17.975 1.00 97.38 85 GLU A CA 1
ATOM 635 C C . GLU A 1 85 ? -6.715 6.045 17.467 1.00 97.38 85 GLU A C 1
ATOM 637 O O . GLU A 1 85 ? -7.442 6.910 16.976 1.00 97.38 85 GLU A O 1
ATOM 642 N N . LYS A 1 86 ? -5.383 6.125 17.428 1.00 95.69 86 LYS A N 1
ATOM 643 C CA . LYS A 1 86 ? -4.657 7.261 16.855 1.00 95.69 86 LYS A CA 1
ATOM 644 C C . LYS A 1 86 ? -5.009 7.492 15.382 1.00 95.69 86 LYS A C 1
ATOM 646 O O . LYS A 1 86 ? -5.254 8.625 14.976 1.00 95.69 86 LYS A O 1
ATOM 651 N N . SER A 1 87 ? -5.052 6.432 14.576 1.00 96.56 87 SER A N 1
ATOM 652 C CA . SER A 1 87 ? -5.369 6.544 13.145 1.00 96.56 87 SER A CA 1
ATOM 653 C C . SER A 1 87 ? -6.838 6.888 12.902 1.00 96.56 87 SER A C 1
ATOM 655 O O . SER A 1 87 ? -7.153 7.628 11.974 1.00 96.56 87 SER A O 1
ATOM 657 N N . THR A 1 88 ? -7.739 6.406 13.759 1.00 96.75 88 THR A N 1
ATOM 658 C CA . THR A 1 88 ? -9.167 6.748 13.745 1.00 96.75 88 THR A CA 1
ATOM 659 C C . THR A 1 88 ? -9.369 8.231 14.045 1.00 96.75 88 THR A C 1
ATOM 661 O O . THR A 1 88 ? -10.123 8.906 13.346 1.00 96.75 88 THR A O 1
ATOM 664 N N . GLU A 1 89 ? -8.663 8.767 15.041 1.00 94.56 89 GLU A N 1
ATOM 665 C CA . GLU A 1 89 ? -8.698 10.191 15.373 1.00 94.56 89 GLU A CA 1
ATOM 666 C C . GLU A 1 89 ? -8.132 11.061 14.242 1.00 94.56 89 GLU A C 1
ATOM 668 O O . GLU A 1 89 ? -8.767 12.033 13.823 1.00 94.56 89 GLU A O 1
AT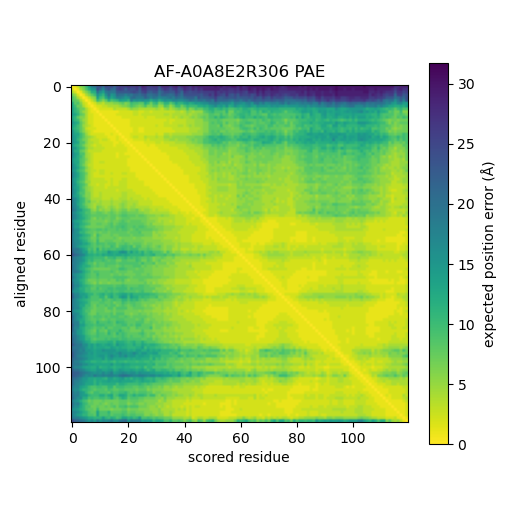OM 673 N N . GLN A 1 90 ? -6.987 10.672 13.675 1.00 94.31 90 GLN A N 1
ATOM 674 C CA . GLN A 1 90 ? -6.408 11.353 12.515 1.00 94.31 90 GLN A CA 1
ATOM 675 C C . GLN A 1 90 ? -7.361 11.344 11.315 1.00 94.31 90 GLN A C 1
ATOM 677 O O . GLN A 1 90 ? -7.589 12.387 10.695 1.00 94.31 90 GLN A O 1
ATOM 682 N N . LEU A 1 91 ? -7.961 10.191 11.003 1.00 94.94 91 LEU A N 1
ATOM 683 C CA . LEU A 1 91 ? -8.916 10.076 9.906 1.00 94.94 91 LEU A CA 1
ATOM 684 C C . LEU A 1 91 ? -10.172 10.909 10.167 1.00 94.94 91 LEU A C 1
ATOM 686 O O . LEU A 1 91 ? -10.678 11.537 9.239 1.00 94.94 91 LEU A O 1
ATOM 690 N N . ARG A 1 92 ? -10.651 10.981 11.413 1.00 94.31 92 ARG A N 1
ATOM 691 C CA . ARG A 1 92 ? -11.769 11.859 11.783 1.00 94.31 92 ARG A CA 1
ATOM 692 C C . ARG A 1 92 ? -11.432 13.317 11.483 1.00 94.31 92 ARG A C 1
ATOM 694 O O . ARG A 1 92 ? -12.255 14.017 10.903 1.00 94.31 92 ARG A O 1
ATOM 701 N N . PHE A 1 93 ? -10.230 13.773 11.833 1.00 90.50 93 PHE A N 1
ATOM 702 C CA . PHE A 1 93 ? -9.826 15.164 11.633 1.00 90.50 93 PHE A CA 1
ATOM 703 C C . PHE A 1 93 ? -9.652 15.520 10.146 1.00 90.50 93 PHE A C 1
ATOM 705 O O . PHE A 1 93 ? -10.285 16.453 9.646 1.00 90.50 93 PHE A O 1
ATOM 712 N N . TYR A 1 94 ? -8.837 14.754 9.415 1.00 91.19 94 TYR A N 1
ATOM 713 C CA . TYR A 1 94 ? -8.492 15.060 8.019 1.00 91.19 94 TYR A CA 1
ATOM 714 C C . TYR A 1 94 ? -9.537 14.567 7.008 1.00 91.19 94 TYR A C 1
ATOM 716 O O . TYR A 1 94 ? -9.721 15.161 5.944 1.00 91.19 94 TYR A O 1
ATOM 724 N N . GLY A 1 95 ? -10.240 13.485 7.335 1.00 85.38 95 GLY A N 1
ATOM 725 C CA . GLY A 1 95 ? -11.158 12.768 6.456 1.00 85.38 95 GLY A CA 1
ATOM 726 C C . GLY A 1 95 ? -12.638 13.101 6.645 1.00 85.38 95 GLY A C 1
ATOM 727 O O . GLY A 1 95 ? -13.455 12.528 5.927 1.00 85.38 95 GLY A O 1
ATOM 728 N N . ARG A 1 96 ? -13.005 14.038 7.536 1.00 86.31 96 ARG A N 1
ATOM 729 C CA . ARG A 1 96 ? -14.401 14.346 7.936 1.00 86.31 96 ARG A CA 1
ATOM 730 C C . ARG A 1 96 ? -15.419 14.520 6.806 1.00 86.31 96 ARG A C 1
ATOM 732 O O . ARG A 1 96 ? -16.604 14.301 7.006 1.00 86.31 96 ARG A O 1
ATOM 739 N N . ARG A 1 97 ? -14.978 14.952 5.618 1.00 87.00 97 ARG A N 1
ATOM 740 C CA . ARG A 1 97 ? -15.858 15.135 4.447 1.00 87.00 97 ARG A CA 1
ATOM 741 C C . ARG A 1 97 ? -16.275 13.814 3.797 1.00 87.00 97 ARG A C 1
ATOM 743 O O . ARG A 1 97 ? -17.290 13.779 3.117 1.00 87.00 97 ARG A O 1
ATOM 750 N N . ARG A 1 98 ? -15.463 12.766 3.947 1.00 89.06 98 ARG A N 1
ATOM 751 C CA . ARG A 1 98 ? -15.642 11.460 3.295 1.00 89.06 98 ARG A CA 1
ATOM 752 C C . ARG A 1 98 ? -15.938 10.343 4.292 1.00 89.06 98 ARG A C 1
ATOM 754 O O . ARG A 1 98 ? -16.634 9.399 3.939 1.00 89.06 98 ARG A O 1
ATOM 761 N N . PHE A 1 99 ? -15.424 10.450 5.512 1.00 90.44 99 PHE A N 1
ATOM 762 C CA . PHE A 1 99 ? -15.576 9.446 6.557 1.00 90.44 99 PHE A CA 1
ATOM 763 C C . PHE A 1 99 ? -16.369 10.049 7.712 1.00 90.44 99 PHE A C 1
ATOM 765 O O . PHE A 1 99 ? -15.876 10.920 8.431 1.00 90.44 99 PHE A O 1
ATOM 772 N N . ILE A 1 100 ? -17.611 9.591 7.869 1.00 90.25 100 ILE A N 1
ATOM 773 C CA . ILE A 1 100 ? -18.465 9.970 8.994 1.00 90.25 100 ILE A CA 1
ATOM 774 C C . ILE A 1 100 ? -18.114 9.038 10.152 1.00 90.25 100 ILE A C 1
ATOM 776 O O . ILE A 1 100 ? -18.568 7.897 10.211 1.00 90.25 100 ILE A O 1
ATOM 780 N N . ILE A 1 101 ? -17.248 9.519 11.041 1.00 91.62 101 ILE A N 1
ATOM 781 C CA . ILE A 1 101 ? -16.810 8.799 12.237 1.00 91.62 101 ILE A CA 1
ATOM 782 C C . ILE A 1 101 ? -17.472 9.463 13.437 1.00 91.62 101 ILE A C 1
ATOM 784 O O . ILE A 1 101 ? -17.231 10.645 13.686 1.00 91.62 101 ILE A O 1
ATOM 788 N N . ALA A 1 102 ? -18.284 8.706 14.178 1.00 90.56 102 ALA A N 1
ATOM 789 C CA . ALA A 1 102 ? -18.969 9.215 15.360 1.00 90.56 102 ALA A CA 1
ATOM 790 C C . ALA A 1 102 ? -17.982 9.820 16.373 1.00 90.56 102 ALA A C 1
ATOM 792 O O . ALA A 1 102 ? -16.832 9.371 16.524 1.00 90.56 102 ALA A O 1
ATOM 793 N N . GLU A 1 103 ? -18.446 10.856 17.065 1.00 85.00 103 GLU A N 1
ATOM 794 C CA . GLU A 1 103 ? -17.717 11.465 18.169 1.00 85.00 103 GLU A CA 1
ATOM 795 C C . GLU A 1 103 ? -17.502 10.421 19.276 1.00 85.00 103 GLU A C 1
ATOM 797 O O . GLU A 1 103 ? -18.392 9.633 19.588 1.00 85.00 103 GLU A O 1
ATOM 802 N N . GLY A 1 104 ? -16.276 10.331 19.797 1.00 85.75 104 GLY A N 1
ATOM 803 C CA . GLY A 1 104 ? -15.896 9.325 20.797 1.00 85.75 104 GLY A CA 1
ATOM 804 C C . GLY A 1 104 ? -15.627 7.906 20.270 1.00 85.75 104 GLY A C 1
ATOM 805 O O . GLY A 1 104 ? -15.144 7.070 21.032 1.00 85.75 104 GLY A O 1
ATOM 806 N N . ALA A 1 105 ? -15.860 7.605 18.984 1.00 92.12 105 ALA A N 1
ATOM 807 C CA . ALA A 1 105 ? -15.509 6.294 18.427 1.00 92.12 105 ALA A CA 1
ATOM 808 C C . ALA A 1 105 ? -13.987 6.054 18.482 1.00 92.12 105 ALA A C 1
ATOM 810 O O . ALA A 1 105 ? -13.209 6.800 17.885 1.00 92.12 105 ALA A O 1
ATOM 811 N N . LYS A 1 106 ? -13.555 5.001 19.182 1.00 94.50 106 LYS A N 1
ATOM 812 C CA . LYS A 1 106 ? -12.126 4.674 19.325 1.00 94.50 106 LYS A CA 1
ATOM 813 C C . LYS A 1 106 ? -11.557 3.891 18.153 1.00 94.50 106 LYS A C 1
ATOM 815 O O . LYS 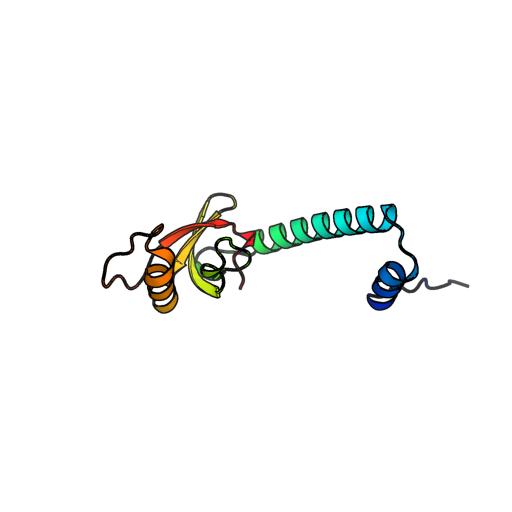A 1 106 ? -10.357 3.909 17.938 1.00 94.50 106 LYS A O 1
ATOM 820 N N . ARG A 1 107 ? -12.395 3.167 17.418 1.00 95.31 107 ARG A N 1
ATOM 821 C CA . ARG A 1 107 ? -11.983 2.334 16.287 1.00 95.31 107 ARG A CA 1
ATOM 822 C C . ARG A 1 107 ? -12.945 2.537 15.136 1.00 95.31 107 ARG A C 1
ATOM 824 O O . ARG A 1 107 ? -14.150 2.673 15.350 1.00 95.31 107 ARG A O 1
ATOM 831 N N . TYR A 1 108 ? -12.403 2.574 13.928 1.00 96.25 108 TYR A N 1
ATOM 832 C CA . TYR A 1 108 ? -13.172 2.729 12.704 1.00 96.25 108 TYR A CA 1
ATOM 833 C C . TYR A 1 108 ? -12.720 1.703 11.674 1.00 96.25 108 TYR A C 1
ATOM 835 O O . TYR A 1 108 ? -11.530 1.594 11.383 1.00 96.25 108 TYR A O 1
ATOM 843 N N . VAL A 1 109 ? -13.677 0.965 11.111 1.00 96.62 109 VAL A N 1
ATOM 844 C CA . VAL A 1 109 ? -13.410 0.028 10.019 1.00 96.62 109 VAL A CA 1
ATOM 845 C C . VAL A 1 109 ? -13.462 0.789 8.704 1.00 96.62 109 VAL A C 1
ATOM 847 O O . VAL A 1 109 ? -14.522 1.226 8.256 1.00 96.62 109 VAL A O 1
ATOM 850 N N . MET A 1 110 ? -12.299 0.937 8.080 1.00 95.50 110 MET A N 1
ATOM 851 C CA . MET A 1 110 ? -12.162 1.516 6.756 1.00 95.50 110 MET A CA 1
ATOM 852 C C . MET A 1 110 ? -12.165 0.398 5.713 1.00 95.50 110 MET A C 1
ATOM 854 O O . MET A 1 110 ? -11.239 -0.409 5.647 1.00 95.50 110 MET A O 1
ATOM 858 N N . GLY A 1 111 ? -13.225 0.347 4.908 1.00 94.69 111 GLY A N 1
ATOM 859 C CA . GLY A 1 111 ? -13.388 -0.666 3.868 1.00 94.69 111 GLY A CA 1
ATOM 860 C C . GLY A 1 111 ? -12.779 -0.285 2.520 1.00 94.69 111 GLY A C 1
ATOM 861 O O . GLY A 1 111 ? -12.590 0.895 2.213 1.00 94.69 111 GLY A O 1
ATOM 862 N N . GLY A 1 112 ? -12.527 -1.298 1.690 1.00 93.81 112 GLY A N 1
ATOM 863 C CA . GLY A 1 112 ? -12.112 -1.110 0.295 1.00 93.81 112 GLY A CA 1
ATOM 864 C C . GLY A 1 112 ? -10.653 -0.683 0.117 1.00 93.81 112 GLY A C 1
ATOM 865 O O . GLY A 1 112 ? -10.320 -0.034 -0.875 1.00 93.81 112 GLY A O 1
ATOM 866 N N . ILE A 1 113 ? -9.778 -1.030 1.061 1.00 95.25 113 ILE A N 1
ATOM 867 C CA . ILE A 1 113 ? -8.346 -0.736 0.982 1.00 95.25 113 ILE A CA 1
ATOM 868 C C . ILE A 1 113 ? -7.675 -1.750 0.051 1.00 95.25 113 ILE A C 1
ATOM 870 O O . ILE A 1 113 ? -7.745 -2.942 0.334 1.00 95.25 113 ILE A O 1
ATOM 874 N N . PRO A 1 114 ? -7.015 -1.350 -1.049 1.00 95.25 114 PRO A N 1
ATOM 875 C CA . PRO A 1 114 ? -6.320 -2.308 -1.903 1.00 95.25 114 PRO A CA 1
ATOM 876 C C . PRO A 1 114 ? -5.212 -3.027 -1.126 1.00 95.25 114 PRO A C 1
ATOM 878 O O . PRO A 1 114 ? -4.371 -2.374 -0.508 1.00 95.25 114 PRO A O 1
ATOM 881 N N . LEU A 1 115 ? -5.151 -4.356 -1.203 1.00 94.88 115 LEU A N 1
ATOM 882 C CA . LEU A 1 115 ? -4.155 -5.156 -0.471 1.00 94.88 115 LEU A CA 1
ATOM 883 C C . LEU A 1 115 ? -2.710 -4.759 -0.811 1.00 94.88 115 LEU A C 1
ATOM 885 O O . LEU A 1 115 ? -1.828 -4.794 0.040 1.00 94.88 115 LEU A O 1
ATOM 889 N N . SER A 1 116 ? -2.468 -4.297 -2.041 1.00 93.88 116 SER A N 1
ATOM 890 C CA . SER A 1 116 ? -1.164 -3.792 -2.483 1.00 93.88 116 SER A CA 1
ATOM 891 C C . SER A 1 116 ? -0.698 -2.532 -1.745 1.00 93.88 116 SER A C 1
ATOM 893 O O . SER A 1 116 ? 0.465 -2.148 -1.887 1.00 93.88 116 SER A O 1
ATOM 895 N N . THR A 1 117 ? -1.564 -1.886 -0.961 1.00 94.00 117 THR A N 1
ATOM 896 C CA . THR A 1 117 ? -1.268 -0.678 -0.170 1.00 94.00 117 THR A CA 1
ATOM 897 C C . THR A 1 117 ? -1.039 -0.969 1.310 1.00 94.00 117 THR A C 1
ATOM 899 O O . THR A 1 117 ? -0.505 -0.119 2.017 1.00 94.00 117 THR A O 1
ATOM 902 N N . CYS A 1 118 ? -1.365 -2.177 1.767 1.00 94.19 118 CYS A N 1
ATOM 903 C CA . CYS A 1 118 ? -1.066 -2.632 3.116 1.00 94.19 118 CYS A CA 1
ATOM 904 C C . CYS A 1 118 ? 0.419 -3.016 3.211 1.00 94.19 118 CYS A C 1
ATOM 906 O O . CYS A 1 118 ? 0.955 -3.706 2.336 1.00 94.19 118 CYS A O 1
ATOM 908 N N . ARG A 1 119 ? 1.107 -2.520 4.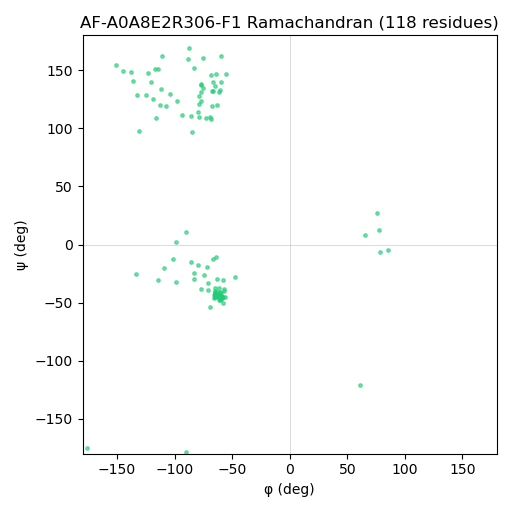235 1.00 91.50 119 ARG A N 1
ATOM 909 C CA . ARG A 1 119 ? 2.502 -2.851 4.555 1.00 91.50 119 ARG A CA 1
ATOM 910 C C . ARG A 1 119 ? 2.553 -3.451 5.946 1.00 91.50 119 ARG A C 1
ATOM 912 O O . ARG A 1 119 ? 1.820 -2.976 6.805 1.00 91.50 119 ARG A O 1
ATOM 919 N N . ASP A 1 120 ? 3.376 -4.469 6.113 1.00 79.88 120 ASP A N 1
ATOM 920 C CA . ASP A 1 120 ? 3.809 -4.983 7.408 1.00 79.88 120 ASP A CA 1
ATOM 921 C C . ASP A 1 120 ? 4.667 -3.960 8.172 1.00 79.88 120 ASP A C 1
ATOM 923 O O . ASP A 1 120 ? 5.298 -3.089 7.521 1.00 79.88 120 ASP A O 1
#

Solvent-accessible surface area (backbone atoms only — not comparable to full-atom values): 6792 Å² total; per-residue (Å²): 135,86,80,80,79,76,76,84,48,75,64,57,56,51,50,40,57,75,75,68,53,50,74,68,53,49,52,54,49,51,52,50,51,53,54,52,50,53,54,50,31,53,52,43,30,71,70,63,51,71,73,36,65,31,36,32,40,93,51,85,61,66,88,53,37,73,33,36,26,30,25,72,41,75,60,89,68,22,25,28,30,34,24,36,48,70,34,28,53,51,42,40,69,79,32,50,92,82,42,90,64,64,87,88,59,55,60,41,75,47,69,75,40,48,31,58,28,50,33,123

Secondary structure (DSSP, 8-state):
-----PPPPHHHHHHHHHHT--HHHHHHHHHHHHHHHHHHHHHHHHH--TT-EEEE-S-SSGGGTT-EEEEEEEETTEEEEEE-HHHHHHHHHHHTTT----TT----EEEEEEGGGEE-

Mean predicted aligned error: 6.39 Å

pLDDT: mean 91.79, std 9.05, range [41.28, 98.25]

Radius of gyration: 20.5 Å; Cα contacts (8 Å, |Δi|>4): 155; chains: 1; bounding box: 58×36×48 Å

Foldseek 3Di:
DDDDDDDDDPVNVVCCVPPPDDPVNVVVVVVVVVVVLVVVLVVQLVVDDAQDKWAFAPDPPPLSGRWIFGFHDDDPQWTWGWTAQVSLVSCCVPVVVPDVDDDPDRIDTDTGRGSSRTDD

Nearest PDB structures (foldseek):
  6a7k-assembly3_B  TM=7.884E-01  e=2.272E-01  Thermosynechococcus vestitus BP-1
  7uqb-assembly1_T  TM=7.111E-01  e=5.763E-01  Saccharomyces cerevisiae BY4741
  3fb9-assembly1_A  TM=4.892E-01  e=2.737E-01  Streptococcus pneumoniae TIGR4
  5d74-assembly1_A  TM=4.831E-01  e=7.386E-01  Streptococcus phage phi7917
  7c7a-assembly1_D  TM=4.097E-01  e=2.893E+00  Saccharomyces cerevisiae S288C